Protein AF-A0A2W6BT97-F1 (afdb_monomer_lite)

Radius of gyration: 32.56 Å; chains: 1; bounding box: 98×44×87 Å

Secondary structure (DSSP, 8-state):
--------------------------------PPPS---HHHHHHHHTSPPPP--HHHHHHHHSS--SSPPPS-S-SS---PPTT-EEEEEEEETTTTEEEEEEEEEEEEETTEEEEEETT----HHHHHHHHHHIIIIIHHHHHHHH-PPPSSTTTS--PEEEEE---S-SS--------

Sequence (181 aa):
MARRLAVATVLAVLLIAAPLYALSLKADQPFKRAPRGTSLVALAHRVALPIPARNLYQLADELKLRPPRRISHVVATVSPNYPVGHDDALWVLSEDTNHFFHVHARIVAETPHLYLYAQDGLKVDVAASQRVVNHFEHSIYPTDRSFYGSEWTPGIDGDPHITCLVADLRSSGVGGDYSPE

pLDDT: mean 78.04, std 21.59, range [28.67, 98.5]

Foldseek 3Di:
DDDDDDDDDDDDDDDDDDDDDPPPPVPPPPPPPPPPDCDPVNVVVVVPDPDDPPDVQVVCVVPPPDDPDGDDQAPAAAAPPDDFFDWDWDWAAAPVVRDIDTFIWTFLDDDQAETEIEGPPDDDDSVVSHVVRVCCVPPVVVVCCVVPNDDDPCGHHNGNYDYHYDYDNNYPDDDDDDDDD

Structure (mmCIF, N/CA/C/O backbone):
data_AF-A0A2W6BT97-F1
#
_entry.id   AF-A0A2W6BT97-F1
#
loop_
_atom_site.group_PDB
_atom_site.id
_atom_site.type_symbol
_atom_site.label_atom_id
_atom_site.label_alt_id
_atom_site.label_comp_id
_atom_site.label_asym_id
_atom_site.label_entity_id
_atom_site.label_seq_id
_atom_site.pdbx_PDB_ins_code
_atom_site.Cartn_x
_atom_site.Cartn_y
_atom_site.Cartn_z
_atom_site.occupancy
_atom_site.B_iso_or_equiv
_atom_site.auth_seq_id
_atom_site.auth_comp_id
_atom_site.auth_asym_id
_atom_site.auth_atom_id
_atom_site.pdbx_PDB_model_num
ATOM 1 N N . MET A 1 1 ? 70.735 -27.028 50.569 1.00 34.72 1 MET A N 1
ATOM 2 C CA . MET A 1 1 ? 72.025 -26.307 50.499 1.00 34.72 1 MET A CA 1
ATOM 3 C C . MET A 1 1 ? 72.418 -26.147 49.034 1.00 34.72 1 MET A C 1
ATOM 5 O O . MET A 1 1 ? 72.476 -27.152 48.349 1.00 34.72 1 MET A O 1
ATOM 9 N N . ALA A 1 2 ? 72.569 -24.891 48.585 1.00 37.75 2 ALA A N 1
ATOM 10 C CA . ALA A 1 2 ? 73.524 -24.343 47.599 1.00 37.75 2 ALA A CA 1
ATOM 11 C C . ALA A 1 2 ? 74.256 -25.337 46.651 1.00 37.75 2 ALA A C 1
ATOM 13 O O . ALA A 1 2 ? 74.821 -26.308 47.126 1.00 37.75 2 ALA A O 1
ATOM 14 N N . ARG A 1 3 ? 74.477 -25.101 45.347 1.00 38.69 3 ARG A N 1
ATOM 15 C CA . ARG A 1 3 ? 74.860 -23.860 44.640 1.00 38.69 3 ARG A CA 1
ATOM 16 C C . ARG A 1 3 ? 75.219 -24.219 43.171 1.00 38.69 3 ARG A C 1
ATOM 18 O O . ARG A 1 3 ? 75.647 -25.346 42.956 1.00 38.69 3 ARG A O 1
ATOM 25 N N . ARG A 1 4 ? 75.291 -23.191 42.296 1.00 39.25 4 ARG A N 1
ATOM 26 C CA . ARG A 1 4 ? 76.174 -23.058 41.094 1.00 39.25 4 ARG A CA 1
ATOM 27 C C . ARG A 1 4 ? 75.728 -23.819 39.823 1.00 39.25 4 ARG A C 1
ATOM 29 O O . ARG A 1 4 ? 75.137 -24.872 39.941 1.00 39.25 4 ARG A O 1
ATOM 36 N N . LEU A 1 5 ? 75.965 -23.381 38.582 1.00 38.00 5 LEU A N 1
ATOM 37 C CA . LEU A 1 5 ? 76.806 -22.329 37.984 1.00 38.00 5 LEU A CA 1
ATOM 38 C C . LEU A 1 5 ? 76.281 -22.064 36.550 1.00 38.00 5 LEU A C 1
ATOM 40 O O . LEU A 1 5 ? 75.767 -22.974 35.907 1.00 38.00 5 LEU A O 1
ATOM 44 N N . ALA A 1 6 ? 76.432 -20.835 36.058 1.00 43.94 6 ALA A N 1
ATOM 45 C CA . ALA A 1 6 ? 76.173 -20.452 34.671 1.00 43.94 6 ALA A CA 1
ATOM 46 C C . ALA A 1 6 ? 77.210 -21.053 33.703 1.00 43.94 6 ALA A C 1
ATOM 48 O O . ALA A 1 6 ? 78.384 -21.139 34.057 1.00 43.94 6 ALA A O 1
ATOM 49 N N . VAL A 1 7 ? 76.800 -21.356 32.465 1.00 38.19 7 VAL A N 1
ATOM 50 C CA . VAL A 1 7 ? 77.698 -21.462 31.303 1.00 38.19 7 VAL A CA 1
ATOM 51 C C . VAL A 1 7 ? 77.000 -20.846 30.092 1.00 38.19 7 VAL A C 1
ATOM 53 O O . VAL A 1 7 ? 75.963 -21.324 29.642 1.00 38.19 7 VAL A O 1
ATOM 56 N N . ALA A 1 8 ? 77.588 -19.767 29.585 1.00 37.97 8 ALA A N 1
ATOM 57 C CA . ALA A 1 8 ? 77.379 -19.265 28.238 1.00 37.97 8 ALA A CA 1
ATOM 58 C C . ALA A 1 8 ? 78.486 -19.841 27.346 1.00 37.97 8 ALA A C 1
ATOM 60 O O . ALA A 1 8 ? 79.652 -19.844 27.748 1.00 37.97 8 ALA A O 1
ATOM 61 N N . THR A 1 9 ? 78.161 -20.286 26.133 1.00 37.34 9 THR A N 1
ATOM 62 C CA . THR A 1 9 ? 79.123 -20.304 25.020 1.00 37.34 9 THR A CA 1
ATOM 63 C C . THR A 1 9 ? 78.395 -20.287 23.677 1.00 37.34 9 THR A C 1
ATOM 65 O O . THR A 1 9 ? 77.346 -20.898 23.502 1.00 37.34 9 THR A O 1
ATOM 68 N N . VAL A 1 10 ? 78.966 -19.500 22.771 1.00 33.88 10 VAL A N 1
ATOM 69 C CA . VAL A 1 10 ? 78.498 -19.029 21.463 1.00 33.88 10 VAL A CA 1
ATOM 70 C C . VAL A 1 10 ? 79.263 -19.768 20.358 1.00 33.88 10 VAL A C 1
ATOM 72 O O . VAL A 1 10 ? 80.464 -19.931 20.538 1.00 33.88 10 VAL A O 1
ATOM 75 N N . LEU A 1 11 ? 78.614 -20.125 19.232 1.00 28.67 11 LEU A N 1
ATOM 76 C CA . LEU A 1 11 ? 79.093 -20.048 17.819 1.00 28.67 11 LEU A CA 1
ATOM 77 C C . LEU A 1 11 ? 78.068 -20.786 16.918 1.00 28.67 11 LEU A C 1
ATOM 79 O O . LEU A 1 11 ? 77.840 -21.969 17.124 1.00 28.67 11 LEU A O 1
ATOM 83 N N . ALA A 1 12 ? 77.228 -20.135 16.106 1.00 34.69 12 ALA A N 1
ATOM 84 C CA . ALA A 1 12 ? 77.436 -19.449 14.818 1.00 34.69 12 ALA A CA 1
ATOM 85 C C . ALA A 1 12 ? 77.510 -20.372 13.576 1.00 34.69 12 ALA A C 1
ATOM 87 O O . ALA A 1 12 ? 78.147 -21.418 13.602 1.00 34.69 12 ALA A O 1
ATOM 88 N N . VAL A 1 13 ? 76.939 -19.842 12.478 1.00 31.03 13 VAL A N 1
ATOM 89 C CA . VAL A 1 13 ? 77.035 -20.224 11.049 1.00 31.03 13 VAL A CA 1
ATOM 90 C C . VAL A 1 13 ? 75.867 -21.063 10.490 1.00 31.03 13 VAL A C 1
ATOM 92 O O . VAL A 1 13 ? 75.852 -22.279 10.604 1.00 31.03 13 VAL A O 1
ATOM 95 N N . LEU A 1 14 ? 74.919 -20.421 9.786 1.00 30.20 14 LEU A N 1
ATOM 96 C CA . LEU A 1 14 ? 74.981 -20.289 8.317 1.00 30.20 14 LEU A CA 1
ATOM 97 C C . LEU A 1 14 ? 73.907 -19.316 7.788 1.00 30.20 14 LEU A C 1
ATOM 99 O O . LEU A 1 14 ? 72.708 -19.515 7.966 1.00 30.20 14 LEU A O 1
ATOM 103 N N . LEU A 1 15 ? 74.375 -18.266 7.108 1.00 33.31 15 LEU A N 1
ATOM 104 C CA . LEU A 1 15 ? 73.591 -17.453 6.186 1.00 33.31 15 LEU A CA 1
ATOM 105 C C . LEU A 1 15 ? 73.060 -18.331 5.044 1.00 33.31 15 LEU A C 1
ATOM 107 O O . LEU A 1 15 ? 73.855 -18.909 4.307 1.00 33.31 15 LEU A O 1
ATOM 111 N N . ILE A 1 16 ? 71.752 -18.294 4.797 1.00 42.16 16 ILE A N 1
ATOM 112 C CA . ILE A 1 16 ? 71.233 -18.378 3.430 1.00 42.16 16 ILE A CA 1
ATOM 113 C C . ILE A 1 16 ? 70.456 -17.093 3.181 1.00 42.16 16 ILE A C 1
ATOM 115 O O . ILE A 1 16 ? 69.404 -16.838 3.764 1.00 42.16 16 ILE A O 1
ATOM 119 N N . ALA A 1 17 ? 71.048 -16.259 2.334 1.00 42.59 17 ALA A N 1
ATOM 120 C CA . ALA A 1 17 ? 70.427 -15.091 1.756 1.00 42.59 17 ALA A CA 1
ATOM 121 C C . ALA A 1 17 ? 69.202 -15.514 0.932 1.00 42.59 17 ALA A C 1
ATOM 123 O O . ALA A 1 17 ? 69.336 -16.265 -0.032 1.00 42.59 17 ALA A O 1
ATOM 124 N N . ALA A 1 18 ? 68.029 -14.986 1.268 1.00 42.03 18 ALA A N 1
ATOM 125 C CA . ALA A 1 18 ? 66.948 -14.842 0.304 1.00 42.03 18 ALA A CA 1
ATOM 126 C C . ALA A 1 18 ? 66.927 -13.369 -0.134 1.00 42.03 18 ALA A C 1
ATOM 128 O O . ALA A 1 18 ? 66.586 -12.499 0.674 1.00 42.03 18 ALA A O 1
ATOM 129 N N . PRO A 1 19 ? 67.350 -13.054 -1.370 1.00 42.38 19 PRO A N 1
ATOM 130 C CA . PRO A 1 19 ? 67.229 -11.715 -1.911 1.00 42.38 19 PRO A CA 1
ATOM 131 C C . PRO A 1 19 ? 65.767 -11.449 -2.292 1.00 42.38 19 PRO A C 1
ATOM 133 O O . PRO A 1 19 ? 65.054 -12.351 -2.723 1.00 42.38 19 PRO A O 1
ATOM 136 N N . LEU A 1 20 ? 65.362 -10.185 -2.166 1.00 51.00 20 LEU A N 1
ATOM 137 C CA . LEU A 1 20 ? 64.418 -9.514 -3.063 1.00 51.00 20 LEU A CA 1
ATOM 138 C C . LEU A 1 20 ? 63.228 -10.357 -3.550 1.00 51.00 20 LEU A C 1
ATOM 140 O O . LEU A 1 20 ? 63.188 -10.800 -4.691 1.00 51.00 20 LEU A O 1
ATOM 144 N N . TYR A 1 21 ? 62.172 -10.402 -2.751 1.00 39.41 21 TYR A N 1
ATOM 145 C CA . TYR A 1 21 ? 60.869 -10.086 -3.317 1.00 39.41 21 TYR A CA 1
ATOM 146 C C . TYR A 1 21 ? 60.323 -8.923 -2.514 1.00 39.41 21 TYR A C 1
ATOM 148 O O . TYR A 1 21 ? 59.645 -9.080 -1.502 1.00 39.41 21 TYR A O 1
ATOM 156 N N . ALA A 1 22 ? 60.627 -7.717 -3.002 1.00 43.38 22 ALA A N 1
ATOM 157 C CA . ALA A 1 22 ? 59.621 -6.679 -2.951 1.00 43.38 22 ALA A CA 1
ATOM 158 C C . ALA A 1 22 ? 58.308 -7.367 -3.342 1.00 43.38 22 ALA A C 1
ATOM 160 O O . ALA A 1 22 ? 58.222 -7.937 -4.437 1.00 43.38 22 ALA A O 1
ATOM 161 N N . LEU A 1 23 ? 57.309 -7.368 -2.455 1.00 39.06 23 LEU A N 1
ATOM 162 C CA . LEU A 1 23 ? 55.943 -7.418 -2.937 1.00 39.06 23 LEU A CA 1
ATOM 163 C C . LEU A 1 23 ? 55.855 -6.203 -3.853 1.00 39.06 23 LEU A C 1
ATOM 165 O O . LEU A 1 23 ? 55.634 -5.076 -3.417 1.00 39.06 23 LEU A O 1
ATOM 169 N N . SER A 1 24 ? 56.124 -6.434 -5.136 1.00 43.59 24 SER A N 1
ATOM 170 C CA . SER A 1 24 ? 55.573 -5.633 -6.192 1.00 43.59 24 SER A CA 1
ATOM 171 C C . SER A 1 24 ? 54.080 -5.758 -5.942 1.00 43.59 24 SER A C 1
ATOM 173 O O . SER A 1 24 ? 53.435 -6.717 -6.361 1.00 43.59 24 SER A O 1
ATOM 175 N N . LEU A 1 25 ? 53.548 -4.801 -5.171 1.00 45.69 25 LEU A N 1
ATOM 176 C CA . LEU A 1 25 ? 52.285 -4.177 -5.496 1.00 45.69 25 LEU A CA 1
ATOM 177 C C . LEU A 1 25 ? 52.387 -3.999 -6.996 1.00 45.69 25 LEU A C 1
ATOM 179 O O . LEU A 1 25 ? 53.134 -3.144 -7.480 1.00 45.69 25 LEU A O 1
ATOM 183 N N . LYS A 1 26 ? 51.805 -4.951 -7.722 1.00 42.28 26 LYS A N 1
ATOM 184 C CA . LYS A 1 26 ? 51.700 -4.876 -9.158 1.00 42.28 26 LYS A CA 1
ATOM 185 C C . LYS A 1 26 ? 50.822 -3.659 -9.313 1.00 42.28 26 LYS A C 1
ATOM 187 O O . LYS A 1 26 ? 49.624 -3.741 -9.054 1.00 42.28 26 LYS A O 1
ATOM 192 N N . ALA A 1 27 ? 51.497 -2.527 -9.519 1.00 47.62 27 ALA A N 1
ATOM 193 C CA . ALA A 1 27 ? 50.902 -1.227 -9.691 1.00 47.62 27 ALA A CA 1
ATOM 194 C C . ALA A 1 27 ? 49.693 -1.444 -10.579 1.00 47.62 27 ALA A C 1
ATOM 196 O O . ALA A 1 27 ? 49.820 -2.200 -11.554 1.00 47.62 27 ALA A O 1
ATOM 197 N N . ASP A 1 28 ? 48.563 -0.883 -10.132 1.00 48.72 28 ASP A N 1
ATOM 198 C CA . ASP A 1 28 ? 47.282 -0.834 -10.822 1.00 48.72 28 ASP A CA 1
ATOM 199 C C . ASP A 1 28 ? 47.453 -1.299 -12.253 1.00 48.72 28 ASP A C 1
ATOM 201 O O . ASP A 1 28 ? 48.113 -0.617 -13.042 1.00 48.72 28 ASP A O 1
ATOM 205 N N . GLN A 1 29 ? 46.903 -2.470 -12.597 1.00 43.31 29 GLN A N 1
ATOM 206 C CA . GLN A 1 29 ? 46.615 -2.700 -14.004 1.00 43.31 29 GLN A CA 1
ATOM 207 C C . GLN A 1 29 ? 45.836 -1.454 -14.414 1.00 43.31 29 GLN A C 1
ATOM 209 O O . GLN A 1 29 ? 44.743 -1.266 -13.870 1.00 43.31 29 GLN A O 1
ATOM 214 N N . PRO A 1 30 ? 46.399 -0.551 -15.246 1.00 45.19 30 PRO A N 1
ATOM 215 C CA . PRO A 1 30 ? 45.681 0.653 -15.585 1.00 45.19 30 PRO A CA 1
ATOM 216 C C . PRO A 1 30 ? 44.394 0.126 -16.181 1.00 45.19 30 PRO A C 1
ATOM 218 O O . PRO A 1 30 ? 44.458 -0.692 -17.107 1.00 45.19 30 PRO A O 1
ATOM 221 N N . PHE A 1 31 ? 43.253 0.498 -15.587 1.00 46.12 31 PHE A N 1
ATOM 222 C CA . PHE A 1 31 ? 41.947 0.202 -16.157 1.00 46.12 31 PHE A CA 1
ATOM 223 C C . PHE A 1 31 ? 42.107 0.399 -17.653 1.00 46.12 31 PHE A C 1
ATOM 225 O O . PHE A 1 31 ? 42.520 1.499 -18.037 1.00 46.12 31 PHE A O 1
ATOM 232 N N . LYS A 1 32 ? 41.964 -0.677 -18.450 1.00 47.41 32 LYS A N 1
ATOM 233 C CA . LYS A 1 32 ? 42.319 -0.675 -19.876 1.00 47.41 32 LYS A CA 1
ATOM 234 C C . LYS A 1 32 ? 41.681 0.573 -20.456 1.00 47.41 32 LYS A C 1
ATOM 236 O O . LYS A 1 32 ? 40.458 0.636 -20.574 1.00 47.41 32 LYS A O 1
ATOM 241 N N . ARG A 1 33 ? 42.490 1.612 -20.687 1.00 50.44 33 ARG A N 1
ATOM 242 C CA . ARG A 1 33 ? 41.945 2.926 -21.006 1.00 50.44 33 ARG A CA 1
ATOM 243 C C . ARG A 1 33 ? 41.228 2.710 -22.323 1.00 50.44 33 ARG A C 1
ATOM 245 O O . ARG A 1 33 ? 41.862 2.249 -23.274 1.00 50.44 33 ARG A O 1
ATOM 252 N N . ALA A 1 34 ? 39.916 2.951 -22.340 1.00 54.91 34 ALA A N 1
ATOM 253 C CA . ALA A 1 34 ? 39.142 2.847 -23.565 1.00 54.91 34 ALA A CA 1
ATOM 254 C C . ALA A 1 34 ? 39.907 3.609 -24.659 1.00 54.91 34 ALA A C 1
ATOM 256 O O . ALA A 1 34 ? 40.446 4.685 -24.359 1.00 54.91 34 ALA A O 1
ATOM 257 N N . PRO A 1 35 ? 40.050 3.040 -25.870 1.00 55.22 35 PRO A N 1
ATOM 258 C CA . PRO A 1 35 ? 40.818 3.676 -26.928 1.00 55.22 35 PRO A CA 1
ATOM 259 C C . PRO A 1 35 ? 40.358 5.129 -27.064 1.00 55.22 35 PRO A C 1
ATOM 261 O O . PRO A 1 35 ? 39.169 5.405 -27.223 1.00 55.22 35 PRO A O 1
ATOM 264 N N . ARG A 1 36 ? 41.300 6.070 -26.910 1.00 58.88 36 ARG A N 1
ATOM 265 C CA . ARG A 1 36 ? 41.038 7.497 -27.110 1.00 58.88 36 ARG A CA 1
ATOM 266 C C . ARG A 1 36 ? 40.718 7.687 -28.585 1.00 58.88 36 ARG A C 1
ATOM 268 O O . ARG A 1 36 ? 41.616 7.703 -29.417 1.00 58.88 36 ARG A O 1
ATOM 275 N N . GLY A 1 37 ? 39.425 7.762 -28.867 1.00 58.34 37 GLY A N 1
ATOM 276 C CA . GLY A 1 37 ? 38.882 7.809 -30.214 1.00 58.34 37 GLY A CA 1
ATOM 277 C C . GLY A 1 37 ? 37.676 6.893 -30.327 1.00 58.34 37 GLY A C 1
ATOM 278 O O . GLY A 1 37 ? 37.717 5.897 -31.045 1.00 58.34 37 GLY A O 1
ATOM 279 N N . THR A 1 38 ? 36.584 7.219 -29.634 1.00 59.06 38 THR A N 1
ATOM 280 C CA . THR A 1 38 ? 35.282 6.699 -30.052 1.00 59.06 38 THR A CA 1
ATOM 281 C C . THR A 1 38 ? 35.025 7.303 -31.428 1.00 59.06 38 THR A C 1
ATOM 283 O O . THR A 1 38 ? 34.692 8.480 -31.534 1.00 59.06 38 THR A O 1
ATOM 286 N N . SER A 1 39 ? 35.273 6.535 -32.492 1.00 78.75 39 SER A N 1
ATOM 287 C CA . SER A 1 39 ? 34.862 6.919 -33.844 1.00 78.75 39 SER A CA 1
ATOM 288 C C . SER A 1 39 ? 33.397 7.357 -33.797 1.00 78.75 39 SER A C 1
ATOM 290 O O . SER A 1 39 ? 32.601 6.728 -33.094 1.00 78.75 39 SER A O 1
ATOM 292 N N . LEU A 1 40 ? 33.023 8.402 -34.544 1.00 72.75 40 LEU A N 1
ATOM 293 C CA . LEU A 1 40 ? 31.624 8.835 -34.655 1.00 72.75 40 LEU A CA 1
ATOM 294 C C . LEU A 1 40 ? 30.704 7.653 -35.006 1.00 72.75 40 LEU A C 1
ATOM 296 O O . LEU A 1 40 ? 29.582 7.580 -34.524 1.00 72.75 40 LEU A O 1
ATOM 300 N N . VAL A 1 41 ? 31.224 6.686 -35.767 1.00 76.75 41 VAL A N 1
ATOM 301 C CA . VAL A 1 41 ? 30.547 5.435 -36.129 1.00 76.75 41 VAL A CA 1
ATOM 302 C C . VAL A 1 41 ? 30.322 4.532 -34.912 1.00 76.75 41 VAL A C 1
ATOM 304 O O . VAL A 1 41 ? 29.244 3.970 -34.753 1.00 76.75 41 VAL A O 1
ATOM 307 N N . ALA A 1 42 ? 31.305 4.411 -34.017 1.00 78.62 42 ALA A N 1
ATOM 308 C CA . ALA A 1 42 ? 31.178 3.618 -32.794 1.00 78.62 42 ALA A CA 1
ATOM 309 C C . ALA A 1 42 ? 30.224 4.270 -31.780 1.00 78.62 42 ALA A C 1
ATOM 311 O O . ALA A 1 42 ? 29.510 3.564 -31.068 1.00 78.62 42 ALA A O 1
ATOM 312 N N . LEU A 1 43 ? 30.191 5.606 -31.723 1.00 79.31 43 LEU A N 1
ATOM 313 C CA . LEU A 1 43 ? 29.221 6.337 -30.911 1.00 79.31 43 LEU A CA 1
ATOM 314 C C . LEU A 1 43 ? 27.810 6.198 -31.495 1.00 79.31 43 LEU A C 1
ATOM 316 O O . LEU A 1 43 ? 26.894 5.841 -30.762 1.00 79.31 43 LEU A O 1
ATOM 320 N N . ALA A 1 44 ? 27.655 6.394 -32.807 1.00 81.50 44 ALA A N 1
ATOM 321 C CA . ALA A 1 44 ? 26.384 6.230 -33.506 1.00 81.50 44 ALA A CA 1
ATOM 322 C C . ALA A 1 44 ? 25.818 4.815 -33.328 1.00 81.50 44 ALA A C 1
ATOM 324 O O . ALA A 1 44 ? 24.646 4.663 -33.006 1.00 81.50 44 ALA A O 1
ATOM 325 N N . HIS A 1 45 ? 26.663 3.785 -33.434 1.00 83.50 45 HIS A N 1
ATOM 326 C CA . HIS A 1 45 ? 26.256 2.405 -33.178 1.00 83.50 45 HIS A CA 1
ATOM 327 C C . HIS A 1 45 ? 25.770 2.199 -31.737 1.00 83.50 45 HIS A C 1
ATOM 329 O O . HIS A 1 45 ? 24.775 1.519 -31.529 1.00 83.50 45 HIS A O 1
ATOM 335 N N . ARG A 1 46 ? 26.436 2.786 -30.730 1.00 77.81 46 ARG A N 1
ATOM 336 C CA . ARG A 1 46 ? 26.012 2.669 -29.321 1.00 77.81 46 ARG A CA 1
ATOM 337 C C . ARG A 1 46 ? 24.716 3.417 -29.022 1.00 77.81 46 ARG A C 1
ATOM 339 O O . ARG A 1 46 ? 23.913 2.907 -28.257 1.00 77.81 46 ARG A O 1
ATOM 346 N N . VAL A 1 47 ? 24.521 4.594 -29.615 1.00 84.12 47 VAL A N 1
ATOM 347 C CA . VAL A 1 47 ? 23.279 5.376 -29.478 1.00 84.12 47 VAL A CA 1
ATOM 348 C C . VAL A 1 47 ? 22.108 4.685 -30.186 1.00 84.12 47 VAL A C 1
ATOM 350 O O . VAL A 1 47 ? 20.971 4.829 -29.758 1.00 84.12 47 VAL A O 1
ATOM 353 N N . ALA A 1 48 ? 22.382 3.908 -31.236 1.00 86.50 48 ALA A N 1
ATOM 354 C CA . ALA A 1 48 ? 21.378 3.117 -31.942 1.00 86.50 48 ALA A CA 1
ATOM 355 C C . ALA A 1 48 ? 20.993 1.810 -31.226 1.00 86.50 48 ALA A C 1
ATOM 357 O O . ALA A 1 48 ? 20.037 1.156 -31.643 1.00 86.50 48 ALA A O 1
ATOM 358 N N . LEU A 1 49 ? 21.720 1.400 -30.177 1.00 84.94 49 LEU A N 1
ATOM 359 C CA . LEU A 1 49 ? 21.313 0.246 -29.382 1.00 84.94 49 LEU A CA 1
ATOM 360 C C . LEU A 1 49 ? 20.059 0.599 -28.573 1.00 84.94 49 LEU A C 1
ATOM 362 O O . LEU A 1 49 ? 19.975 1.707 -28.037 1.00 84.94 49 LEU A O 1
ATOM 366 N N . PRO A 1 50 ? 19.101 -0.334 -28.434 1.00 84.31 50 PRO A N 1
ATOM 367 C CA . PRO A 1 50 ? 18.003 -0.146 -27.501 1.00 84.31 50 PRO A CA 1
ATOM 368 C C . PRO A 1 50 ? 18.573 0.093 -26.102 1.00 84.31 50 PRO A C 1
ATOM 370 O O . PRO A 1 50 ? 19.489 -0.612 -25.668 1.00 84.31 50 PRO A O 1
ATOM 373 N N . ILE A 1 51 ? 18.039 1.100 -25.409 1.00 79.81 51 ILE A N 1
ATOM 374 C CA . ILE A 1 51 ? 18.395 1.356 -24.015 1.00 79.81 51 ILE A CA 1
ATOM 375 C C . ILE A 1 51 ? 17.966 0.109 -23.231 1.00 79.81 51 ILE A C 1
ATOM 377 O O . ILE A 1 51 ? 16.777 -0.224 -23.253 1.00 79.81 51 ILE A O 1
ATOM 381 N N . PRO A 1 52 ? 18.900 -0.620 -22.595 1.00 76.06 52 PRO A N 1
ATOM 382 C CA . PRO A 1 52 ? 18.531 -1.788 -21.817 1.00 76.06 52 PRO A CA 1
ATOM 383 C C . PRO A 1 52 ? 17.607 -1.351 -20.682 1.00 76.06 52 PRO A C 1
ATOM 385 O O . PRO A 1 52 ? 17.814 -0.295 -20.079 1.00 76.06 52 PRO A O 1
ATOM 388 N N . ALA A 1 53 ? 16.596 -2.169 -20.392 1.00 77.19 53 ALA A N 1
ATOM 389 C CA . ALA A 1 53 ? 15.757 -1.950 -19.224 1.00 77.19 53 ALA A CA 1
ATOM 390 C C . ALA A 1 53 ? 16.642 -1.874 -17.973 1.00 77.19 53 ALA A C 1
ATOM 392 O O . ALA A 1 53 ? 17.621 -2.620 -17.844 1.00 77.19 53 ALA A O 1
ATOM 393 N N . ARG A 1 54 ? 16.304 -0.967 -17.055 1.00 78.81 54 ARG A N 1
ATOM 394 C CA . ARG A 1 54 ? 16.955 -0.910 -15.750 1.00 78.81 54 ARG A CA 1
ATOM 395 C C . ARG A 1 54 ? 16.549 -2.176 -14.998 1.00 78.81 54 ARG A C 1
ATOM 397 O O . ARG A 1 54 ? 15.423 -2.303 -14.554 1.00 78.81 54 ARG A O 1
ATOM 404 N N . ASN A 1 55 ? 17.439 -3.165 -14.989 1.00 81.62 55 ASN A N 1
ATOM 405 C CA . ASN A 1 55 ? 17.247 -4.422 -14.278 1.00 81.62 55 ASN A CA 1
ATOM 406 C C . ASN A 1 55 ? 18.281 -4.482 -13.157 1.00 81.62 55 ASN A C 1
ATOM 408 O O . ASN A 1 55 ? 19.401 -4.967 -13.347 1.00 81.62 55 ASN A O 1
ATOM 412 N N . LEU A 1 56 ? 17.923 -3.934 -11.993 1.00 82.00 56 LEU A N 1
ATOM 413 C CA . LEU A 1 56 ? 18.830 -3.900 -10.848 1.00 82.00 56 LEU A CA 1
ATOM 414 C C . LEU A 1 56 ? 19.218 -5.289 -10.343 1.00 82.00 56 LEU A C 1
ATOM 416 O O . LEU A 1 56 ? 20.327 -5.445 -9.838 1.00 82.00 56 LEU A O 1
ATOM 420 N N . TYR A 1 57 ? 18.363 -6.298 -10.505 1.00 80.06 57 TYR A N 1
ATOM 421 C CA . TYR A 1 57 ? 18.708 -7.664 -10.124 1.00 80.06 57 TYR A CA 1
ATOM 422 C C . TYR A 1 57 ? 19.818 -8.233 -11.002 1.00 80.06 57 TYR A C 1
ATOM 424 O O . TYR A 1 57 ? 20.800 -8.756 -10.481 1.00 80.06 57 TYR A O 1
ATOM 432 N N . GLN A 1 58 ? 19.709 -8.064 -12.324 1.00 81.56 58 GLN A N 1
ATOM 433 C CA . GLN A 1 58 ? 20.768 -8.436 -13.258 1.00 81.56 58 GLN A CA 1
ATOM 434 C C . GLN A 1 58 ? 22.057 -7.672 -12.943 1.00 81.56 58 GLN A C 1
ATOM 436 O O . GLN A 1 58 ? 23.122 -8.278 -12.861 1.00 81.56 58 GLN A O 1
ATOM 441 N N . LEU A 1 59 ? 21.966 -6.358 -12.716 1.00 84.12 59 LEU A N 1
ATOM 442 C CA . LEU A 1 59 ? 23.129 -5.544 -12.367 1.00 84.12 59 LEU A CA 1
ATOM 443 C C . LEU A 1 59 ? 23.777 -6.015 -11.057 1.00 84.12 59 LEU A C 1
ATOM 445 O O . LEU A 1 59 ? 25.000 -6.088 -10.967 1.00 84.12 59 LEU A O 1
ATOM 449 N N . ALA A 1 60 ? 22.977 -6.350 -10.045 1.00 84.12 60 ALA A N 1
ATOM 450 C CA . ALA A 1 60 ? 23.465 -6.867 -8.774 1.00 84.12 60 ALA A CA 1
ATOM 451 C C . ALA A 1 60 ? 24.108 -8.253 -8.930 1.00 84.12 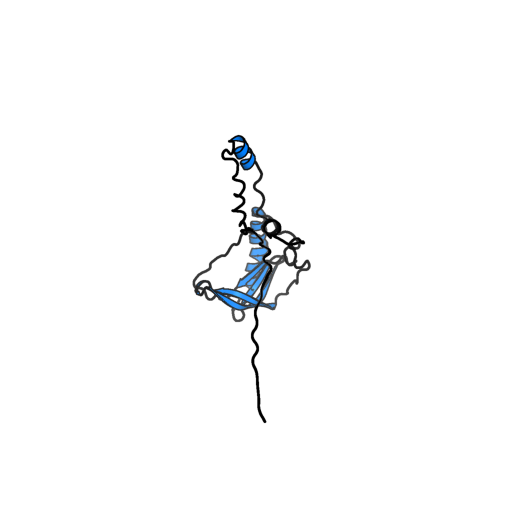60 ALA A C 1
ATOM 453 O O . ALA A 1 60 ? 25.155 -8.499 -8.330 1.00 84.12 60 ALA A O 1
ATOM 454 N N . ASP A 1 61 ? 23.523 -9.139 -9.738 1.00 82.25 61 ASP A N 1
ATOM 455 C CA . ASP A 1 61 ? 24.092 -10.449 -10.067 1.00 82.25 61 ASP A CA 1
ATOM 456 C C . ASP A 1 61 ? 25.438 -10.308 -10.800 1.00 82.25 61 ASP A C 1
ATOM 458 O O . ASP A 1 61 ? 26.391 -11.013 -10.471 1.00 82.25 61 ASP A O 1
ATOM 462 N N . GLU A 1 62 ? 25.546 -9.371 -11.748 1.00 81.88 62 GLU A N 1
ATOM 463 C CA . GLU A 1 62 ? 26.767 -9.109 -12.522 1.00 81.88 62 GLU A CA 1
ATOM 464 C C . GLU A 1 62 ? 27.864 -8.409 -11.702 1.00 81.88 62 GLU A C 1
ATOM 466 O O . GLU A 1 62 ? 29.050 -8.703 -11.869 1.00 81.88 62 GLU A O 1
ATOM 471 N N . LEU A 1 63 ? 27.492 -7.477 -10.816 1.00 84.44 63 LEU A N 1
ATOM 472 C CA . LEU A 1 63 ? 28.440 -6.669 -10.044 1.00 84.44 63 LEU A CA 1
ATOM 473 C C . LEU A 1 63 ? 28.940 -7.378 -8.782 1.00 84.44 63 LEU A C 1
ATOM 475 O O . LEU A 1 63 ? 30.027 -7.063 -8.286 1.00 84.44 63 LEU A O 1
ATOM 479 N N . LYS A 1 64 ? 28.179 -8.333 -8.232 1.00 78.50 64 LYS A N 1
ATOM 480 C CA . LYS A 1 64 ? 28.635 -9.111 -7.077 1.00 78.50 64 LYS A CA 1
ATOM 481 C C . LYS A 1 64 ? 29.874 -9.910 -7.483 1.00 78.50 64 LYS A C 1
ATOM 483 O O . LYS A 1 64 ? 29.795 -10.937 -8.143 1.00 78.50 64 LYS A O 1
ATOM 488 N N . LEU A 1 65 ? 31.035 -9.454 -7.007 1.00 61.16 65 LEU A N 1
ATOM 489 C CA . LEU A 1 65 ? 32.361 -9.992 -7.338 1.00 61.16 65 LEU A CA 1
ATOM 490 C C . LEU A 1 65 ? 32.527 -11.498 -7.045 1.00 61.16 65 LEU A C 1
ATOM 492 O O . LEU A 1 65 ? 33.506 -12.073 -7.520 1.00 61.16 65 LEU A O 1
ATOM 496 N N . ARG A 1 66 ? 31.597 -12.124 -6.291 1.00 68.81 66 ARG A N 1
ATOM 497 C CA . ARG A 1 66 ? 31.331 -13.579 -6.187 1.00 68.81 66 ARG A CA 1
ATOM 498 C C . ARG A 1 66 ? 29.889 -13.837 -5.692 1.00 68.81 66 ARG A C 1
ATOM 500 O O . ARG A 1 66 ? 29.606 -13.512 -4.538 1.00 68.81 66 ARG A O 1
ATOM 507 N N . PRO A 1 67 ? 29.005 -14.479 -6.479 1.00 59.12 67 PRO A N 1
ATOM 508 C CA . PRO A 1 67 ? 28.260 -15.625 -5.938 1.00 59.12 67 PRO A CA 1
ATOM 509 C C . PRO A 1 67 ? 27.938 -16.718 -6.990 1.00 59.12 67 PRO A C 1
ATOM 511 O O . PRO A 1 67 ? 27.814 -16.437 -8.177 1.00 59.12 67 PRO A O 1
ATOM 514 N N . PRO A 1 68 ? 27.751 -17.985 -6.578 1.00 70.19 68 PRO A N 1
ATOM 515 C CA . PRO A 1 68 ? 27.444 -19.095 -7.489 1.00 70.19 68 PRO A CA 1
ATOM 516 C C . PRO A 1 68 ? 25.955 -19.214 -7.879 1.00 70.19 68 PRO A C 1
ATOM 518 O O . PRO A 1 68 ? 25.584 -20.187 -8.534 1.00 70.19 68 PRO A O 1
ATOM 521 N N . ARG A 1 69 ? 25.073 -18.302 -7.438 1.00 67.31 69 ARG A N 1
ATOM 522 C CA . ARG A 1 69 ? 23.611 -18.398 -7.623 1.00 67.31 69 ARG A CA 1
ATOM 523 C C . ARG A 1 69 ? 22.991 -17.025 -7.872 1.00 67.31 69 ARG A C 1
ATOM 525 O O . ARG A 1 69 ? 23.363 -16.074 -7.190 1.00 67.31 69 ARG A O 1
ATOM 532 N N . ARG A 1 70 ? 22.036 -16.971 -8.808 1.00 75.44 70 ARG A N 1
ATOM 533 C CA . ARG A 1 70 ? 21.219 -15.780 -9.085 1.00 75.44 70 ARG A CA 1
ATOM 534 C C . ARG A 1 70 ? 20.352 -15.414 -7.887 1.00 75.44 70 ARG A C 1
ATOM 536 O O . ARG A 1 70 ? 19.896 -16.308 -7.167 1.00 75.44 70 ARG A O 1
ATOM 543 N N . ILE A 1 71 ? 20.113 -14.121 -7.696 1.00 77.44 71 ILE A N 1
ATOM 544 C CA . ILE A 1 71 ? 19.131 -13.628 -6.727 1.00 77.44 71 ILE A CA 1
ATOM 545 C C . ILE A 1 71 ? 17.734 -14.079 -7.186 1.00 77.44 71 ILE A C 1
ATOM 547 O O . ILE A 1 71 ? 17.375 -13.920 -8.351 1.00 77.44 71 ILE A O 1
ATOM 551 N N . SER A 1 72 ? 16.951 -14.688 -6.289 1.00 82.56 72 SER A N 1
ATOM 552 C CA . SER A 1 72 ? 15.548 -14.991 -6.596 1.00 82.56 72 SER A CA 1
ATOM 553 C C . SER A 1 72 ? 14.750 -13.694 -6.604 1.00 82.56 72 SER A C 1
ATOM 555 O O . SER A 1 72 ? 14.847 -12.920 -5.656 1.00 82.56 72 SER A O 1
ATOM 557 N N . HIS A 1 73 ? 13.951 -13.479 -7.647 1.00 82.25 73 HIS A N 1
ATOM 558 C CA . HIS A 1 73 ? 13.029 -12.338 -7.725 1.00 82.25 73 HIS A CA 1
ATOM 559 C C . HIS A 1 73 ? 11.669 -12.646 -7.080 1.00 82.25 73 HIS A C 1
ATOM 561 O O . HIS A 1 73 ? 10.850 -11.752 -6.930 1.00 82.25 73 HIS A O 1
ATOM 567 N N . VAL A 1 74 ? 11.439 -13.911 -6.707 1.00 88.12 74 VAL A N 1
ATOM 568 C CA . VAL A 1 74 ? 10.222 -14.411 -6.057 1.00 88.12 74 VAL A CA 1
ATOM 569 C C . VAL A 1 74 ? 10.595 -14.948 -4.677 1.00 88.12 74 VAL A C 1
ATOM 571 O O . VAL A 1 74 ? 11.489 -15.793 -4.551 1.00 88.12 74 VAL A O 1
ATOM 574 N N . VAL A 1 75 ? 9.904 -14.469 -3.654 1.00 88.06 75 VAL A N 1
ATOM 575 C CA . VAL A 1 75 ? 9.971 -14.906 -2.256 1.00 88.06 75 VAL A CA 1
ATOM 576 C C . VAL A 1 75 ? 8.823 -15.867 -1.947 1.00 88.06 75 VAL A C 1
ATOM 578 O O . VAL A 1 75 ? 9.047 -16.896 -1.310 1.00 88.06 75 VAL A O 1
ATOM 581 N N . ALA A 1 76 ? 7.621 -15.579 -2.446 1.00 89.00 76 ALA A N 1
ATOM 582 C CA . ALA A 1 76 ? 6.448 -16.436 -2.310 1.00 89.00 76 ALA A CA 1
ATOM 583 C C . ALA A 1 76 ? 5.617 -16.439 -3.602 1.00 89.00 76 ALA A C 1
ATOM 585 O O . ALA A 1 76 ? 5.729 -15.555 -4.442 1.00 89.00 76 ALA A O 1
ATOM 586 N N . THR A 1 77 ? 4.837 -17.503 -3.799 1.00 89.38 77 THR A N 1
ATOM 587 C CA . THR A 1 77 ? 4.029 -17.720 -5.020 1.00 89.38 77 THR A CA 1
ATOM 588 C C . THR A 1 77 ? 2.534 -17.802 -4.732 1.00 89.38 77 THR A C 1
ATOM 590 O O . THR A 1 77 ? 1.742 -18.004 -5.648 1.00 89.38 77 THR A O 1
ATOM 593 N N . VAL A 1 78 ? 2.154 -17.681 -3.461 1.00 89.75 78 VAL A N 1
ATOM 594 C CA . VAL A 1 78 ? 0.784 -17.830 -2.981 1.00 89.75 78 VAL A CA 1
ATOM 595 C C . VAL A 1 78 ? 0.469 -16.594 -2.158 1.00 89.75 78 VAL A C 1
ATOM 597 O O . VAL A 1 78 ? 1.133 -16.367 -1.147 1.00 89.75 78 VAL A O 1
ATOM 600 N N . SER A 1 79 ? -0.531 -15.828 -2.599 1.00 89.56 79 SER A N 1
ATOM 601 C CA . SER A 1 79 ? -1.027 -14.677 -1.846 1.00 89.56 79 SER A CA 1
ATOM 602 C C . SER A 1 79 ? -1.503 -15.134 -0.461 1.00 89.56 79 SER A C 1
ATOM 604 O O . SER A 1 79 ? -2.220 -16.139 -0.365 1.00 89.56 79 SER A O 1
ATOM 606 N N . PRO A 1 80 ? -1.143 -14.409 0.609 1.00 88.81 80 PRO A N 1
ATOM 607 C CA . PRO A 1 80 ? -1.713 -14.637 1.929 1.00 88.81 80 PRO A CA 1
ATOM 608 C C . PRO A 1 80 ? -3.218 -14.321 1.983 1.00 88.81 80 PRO A C 1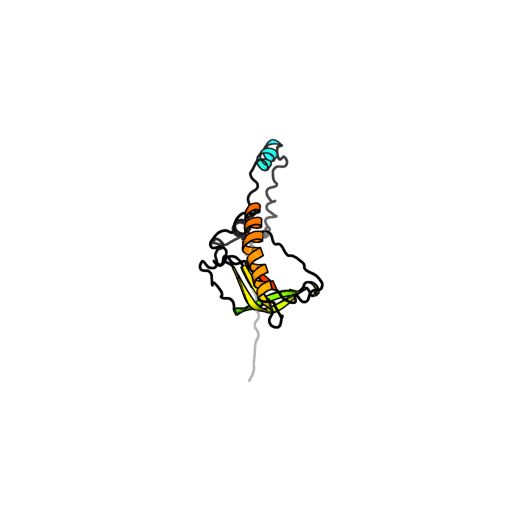
ATOM 610 O O . PRO A 1 80 ? -3.905 -14.888 2.832 1.00 88.81 80 PRO A O 1
ATOM 613 N N . ASN A 1 81 ? -3.728 -13.480 1.070 1.00 91.12 81 ASN A N 1
ATOM 614 C CA . ASN A 1 81 ? -5.137 -13.097 0.935 1.00 91.12 81 ASN A CA 1
ATOM 615 C C . ASN A 1 81 ? -5.775 -12.717 2.286 1.00 91.12 81 ASN A C 1
ATOM 617 O O . ASN A 1 81 ? -6.707 -13.377 2.767 1.00 91.12 81 ASN A O 1
ATOM 621 N N . TYR A 1 82 ? -5.210 -11.689 2.923 1.00 95.62 82 TYR A N 1
ATOM 622 C CA . TYR A 1 82 ? -5.622 -11.223 4.242 1.00 95.62 82 TYR A CA 1
ATOM 623 C C . TYR A 1 82 ? -7.057 -10.689 4.207 1.00 95.62 82 TYR A C 1
ATOM 625 O O . TYR A 1 82 ? -7.368 -9.886 3.337 1.00 95.62 82 TYR A O 1
ATOM 633 N N . PRO A 1 83 ? -7.935 -11.090 5.142 1.00 96.25 83 PRO A N 1
ATOM 634 C CA . PRO A 1 83 ? -9.307 -10.601 5.162 1.00 96.25 83 PRO A CA 1
ATOM 635 C C . PRO A 1 83 ? -9.410 -9.200 5.776 1.00 96.25 83 PRO A C 1
ATOM 637 O O . PRO A 1 83 ? -8.648 -8.843 6.680 1.00 96.25 83 PRO A O 1
ATOM 640 N N . VAL A 1 84 ? -10.461 -8.458 5.413 1.00 96.69 84 VAL A N 1
ATOM 641 C CA . VAL A 1 84 ? -10.921 -7.295 6.194 1.00 96.69 84 VAL A CA 1
ATOM 642 C C . VAL A 1 84 ? -11.008 -7.654 7.680 1.00 96.69 84 VAL A C 1
ATOM 644 O O . VAL A 1 84 ? -11.641 -8.635 8.076 1.00 96.69 84 VAL A O 1
ATOM 647 N N . GLY A 1 85 ? -10.380 -6.831 8.513 1.00 96.56 85 GLY A N 1
ATOM 648 C CA . GLY A 1 85 ? -10.223 -7.082 9.938 1.00 96.56 85 GLY A CA 1
ATOM 649 C C . GLY A 1 85 ? -8.857 -7.646 10.339 1.00 96.56 85 GLY A C 1
ATOM 650 O O . GLY A 1 85 ? -8.603 -7.743 11.534 1.00 96.56 85 GLY A O 1
ATOM 651 N N . HIS A 1 86 ? -7.986 -8.001 9.392 1.00 97.56 86 HIS A N 1
ATOM 652 C CA . HIS A 1 86 ? -6.616 -8.421 9.685 1.00 97.56 86 HIS A CA 1
ATOM 653 C C . HIS A 1 86 ? -5.789 -7.264 10.257 1.00 97.56 86 HIS A C 1
ATOM 655 O O . HIS A 1 86 ? -5.812 -6.168 9.695 1.00 97.56 86 HIS A O 1
ATOM 661 N N . ASP A 1 87 ? -5.086 -7.512 11.363 1.00 96.62 87 ASP A N 1
ATOM 662 C CA . ASP A 1 87 ? -4.253 -6.537 12.071 1.00 96.62 87 ASP A CA 1
ATOM 663 C C . ASP A 1 87 ? -2.763 -6.798 11.806 1.00 96.62 87 ASP A C 1
ATOM 665 O O . ASP A 1 87 ? -2.292 -7.922 11.982 1.00 96.62 87 ASP A O 1
ATOM 669 N N . ASP A 1 88 ? -2.017 -5.737 11.497 1.00 97.06 88 ASP A N 1
ATOM 670 C CA . ASP A 1 88 ? -0.568 -5.760 11.293 1.00 97.06 88 ASP A CA 1
ATOM 671 C C . ASP A 1 88 ? 0.143 -4.632 12.048 1.00 97.06 88 ASP A C 1
ATOM 673 O O . ASP A 1 88 ? -0.434 -3.594 12.388 1.00 97.06 88 ASP A O 1
ATOM 677 N N . ALA A 1 89 ? 1.443 -4.827 12.283 1.00 96.88 89 ALA A N 1
ATOM 678 C CA . ALA A 1 89 ? 2.354 -3.781 12.732 1.00 96.88 89 ALA A CA 1
ATOM 679 C C . ALA A 1 89 ? 3.240 -3.337 11.560 1.00 96.88 89 ALA A C 1
ATOM 681 O O . ALA A 1 89 ? 4.124 -4.072 11.123 1.00 96.88 89 ALA A O 1
ATOM 682 N N . LEU A 1 90 ? 3.015 -2.120 11.069 1.00 95.31 90 LEU A N 1
ATOM 683 C CA . LEU A 1 90 ? 3.714 -1.552 9.919 1.00 95.31 90 LEU A CA 1
ATOM 684 C C . LEU A 1 90 ? 4.800 -0.579 10.379 1.00 95.31 90 LEU A C 1
ATOM 686 O O . LEU A 1 90 ? 4.577 0.231 11.280 1.00 95.31 90 LEU A O 1
ATOM 690 N N . TRP A 1 91 ? 5.972 -0.635 9.748 1.00 94.56 91 TRP A N 1
ATOM 691 C CA . TRP A 1 91 ? 7.022 0.364 9.942 1.00 94.56 91 TRP A CA 1
ATOM 692 C C . TRP A 1 91 ? 6.741 1.600 9.091 1.00 94.56 91 TRP A C 1
ATOM 694 O O . TRP A 1 91 ? 6.588 1.502 7.877 1.00 94.56 91 TRP A O 1
ATOM 704 N N . VAL A 1 92 ? 6.727 2.767 9.727 1.00 92.19 92 VAL A N 1
ATOM 705 C CA . VAL A 1 92 ? 6.514 4.068 9.089 1.00 92.19 92 VAL A CA 1
ATOM 706 C C . VAL A 1 92 ? 7.694 4.974 9.415 1.00 92.19 92 VAL A C 1
ATOM 708 O O . VAL A 1 92 ? 8.169 5.001 10.552 1.00 92.19 92 VAL A O 1
ATOM 711 N N . LEU A 1 93 ? 8.178 5.713 8.420 1.00 90.69 93 LEU A N 1
ATOM 712 C CA . LEU A 1 93 ? 9.198 6.742 8.596 1.00 90.69 93 LEU A CA 1
ATOM 713 C C . LEU A 1 93 ? 8.524 8.083 8.911 1.00 90.69 93 LEU A C 1
ATOM 715 O O . LEU A 1 93 ? 7.722 8.567 8.120 1.00 90.69 93 LEU A O 1
ATOM 719 N N . SER A 1 94 ? 8.875 8.702 10.040 1.00 90.56 94 SER A N 1
ATOM 720 C CA . SER A 1 94 ? 8.599 10.126 10.268 1.00 90.56 94 SER A CA 1
ATOM 721 C C . SER A 1 94 ? 9.704 10.933 9.596 1.00 90.56 94 SER A C 1
ATOM 723 O O . SER A 1 94 ? 10.859 10.847 10.014 1.00 90.56 94 SER A O 1
ATOM 725 N N . GLU A 1 95 ? 9.373 11.720 8.574 1.00 88.50 95 GLU A N 1
ATOM 726 C CA . GLU A 1 95 ? 10.366 12.529 7.853 1.00 88.50 95 GLU A CA 1
ATOM 727 C C . GLU A 1 95 ? 10.922 13.668 8.707 1.00 88.50 95 GLU A C 1
ATOM 729 O O . GLU A 1 95 ? 12.123 13.928 8.684 1.00 88.50 95 GLU A O 1
ATOM 734 N N . ASP A 1 96 ? 10.075 14.287 9.532 1.00 89.19 96 ASP A N 1
ATOM 735 C CA . ASP A 1 96 ? 10.462 15.380 10.431 1.00 89.19 96 ASP A CA 1
ATOM 736 C C . ASP A 1 96 ? 11.588 14.967 11.382 1.00 89.19 96 ASP A C 1
ATOM 738 O O . ASP A 1 96 ? 12.465 15.765 11.716 1.00 89.19 96 ASP A O 1
ATOM 742 N N . THR A 1 97 ? 11.546 13.716 11.843 1.00 90.81 97 THR A N 1
ATOM 743 C CA . THR A 1 97 ? 12.511 13.180 12.808 1.00 90.81 97 THR A CA 1
ATOM 744 C C . THR A 1 97 ? 13.525 12.232 12.174 1.00 90.81 97 THR A C 1
ATOM 746 O O . THR A 1 97 ? 14.509 11.883 12.822 1.00 90.81 97 THR A O 1
ATOM 749 N N . ASN A 1 98 ? 13.312 11.825 10.920 1.00 90.06 98 ASN A N 1
ATOM 750 C CA . ASN A 1 98 ? 14.043 10.764 10.230 1.00 90.06 98 ASN A CA 1
ATOM 751 C C . ASN A 1 98 ? 14.151 9.467 11.062 1.00 90.06 98 ASN A C 1
ATOM 753 O O . ASN A 1 98 ? 15.192 8.804 11.100 1.00 90.06 98 ASN A O 1
ATOM 757 N N . HIS A 1 99 ? 13.074 9.125 11.773 1.00 92.00 99 HIS A N 1
ATOM 758 C CA . HIS A 1 99 ? 12.999 7.941 12.622 1.00 92.00 99 HIS A CA 1
ATOM 759 C C . HIS A 1 99 ? 11.842 7.036 12.217 1.00 92.00 99 HIS A C 1
ATOM 761 O O . HIS A 1 99 ? 10.714 7.480 11.996 1.00 92.00 99 HIS A O 1
ATOM 767 N N . PHE A 1 100 ? 12.133 5.737 12.183 1.00 93.19 100 PHE A N 1
ATOM 768 C CA . PHE A 1 100 ? 11.126 4.706 11.995 1.00 93.19 100 PHE A CA 1
ATOM 769 C C . PHE A 1 100 ? 10.373 4.436 13.297 1.00 93.19 100 PHE A C 1
ATOM 771 O O . PHE A 1 100 ? 10.971 4.324 14.370 1.00 93.19 100 PHE A O 1
ATOM 778 N N . PHE A 1 101 ? 9.061 4.280 13.191 1.00 93.81 101 PHE A N 1
ATOM 779 C CA . PHE A 1 101 ? 8.189 3.857 14.279 1.00 93.81 101 PHE A CA 1
ATOM 780 C C . PHE A 1 101 ? 7.159 2.851 13.767 1.00 93.81 101 PHE A C 1
ATOM 782 O O . PHE A 1 101 ? 6.922 2.747 12.566 1.00 93.81 101 PHE A O 1
ATOM 789 N N . HIS A 1 102 ? 6.562 2.092 14.683 1.00 95.56 102 HIS A N 1
ATOM 790 C CA . HIS A 1 102 ? 5.494 1.166 14.329 1.00 95.56 102 HIS A CA 1
ATOM 791 C C . HIS A 1 102 ? 4.127 1.829 14.422 1.00 95.56 102 HIS A C 1
ATOM 793 O O . HIS A 1 102 ? 3.846 2.577 15.364 1.00 95.56 102 HIS A O 1
ATOM 799 N N . VAL A 1 103 ? 3.266 1.453 13.489 1.00 96.12 103 VAL A N 1
ATOM 800 C CA . VAL A 1 103 ? 1.833 1.713 13.505 1.00 96.12 103 VAL A CA 1
ATOM 801 C C . VAL A 1 103 ? 1.116 0.370 13.537 1.00 96.12 103 VAL A C 1
ATOM 803 O O . VAL A 1 103 ? 1.339 -0.468 12.669 1.00 96.12 103 VAL A O 1
ATOM 806 N N . HIS A 1 104 ? 0.257 0.172 14.535 1.00 97.88 104 HIS A N 1
ATOM 807 C CA . HIS A 1 104 ? -0.716 -0.918 14.515 1.00 97.88 104 HIS A CA 1
ATOM 808 C C . HIS A 1 104 ? -1.910 -0.478 13.676 1.00 97.88 104 HIS A C 1
ATOM 810 O O . HIS A 1 104 ? -2.467 0.600 13.913 1.00 97.88 104 HIS A O 1
ATOM 816 N N . ALA A 1 105 ? -2.249 -1.265 12.665 1.00 97.75 105 ALA A N 1
ATOM 817 C CA . ALA A 1 105 ? -3.297 -0.939 11.717 1.00 97.75 105 ALA A CA 1
ATOM 818 C C . ALA A 1 105 ? -4.050 -2.190 11.285 1.00 97.75 105 ALA A C 1
ATOM 820 O O . ALA A 1 105 ? -3.500 -3.289 11.280 1.00 97.75 105 ALA A O 1
ATOM 821 N N . ARG A 1 106 ? -5.293 -1.987 10.853 1.00 97.50 106 ARG A N 1
ATOM 822 C CA . ARG A 1 106 ? -6.177 -3.055 10.398 1.00 97.50 106 ARG A CA 1
ATOM 823 C C . ARG A 1 106 ? -6.682 -2.809 8.995 1.00 97.50 106 ARG A C 1
ATOM 825 O O . ARG A 1 106 ? -7.005 -1.667 8.668 1.00 97.50 106 ARG A O 1
ATOM 832 N N . ILE A 1 107 ? -6.854 -3.867 8.210 1.00 97.69 107 ILE A N 1
ATOM 833 C CA . ILE A 1 107 ? -7.575 -3.794 6.936 1.00 97.69 107 ILE A CA 1
ATOM 834 C C . ILE A 1 107 ? -9.033 -3.411 7.213 1.00 97.69 107 ILE A C 1
ATOM 836 O O . ILE A 1 107 ? -9.759 -4.138 7.893 1.00 97.69 107 ILE A O 1
ATOM 840 N N . VAL A 1 108 ? -9.473 -2.271 6.681 1.00 97.38 108 VAL A N 1
ATOM 841 C CA . VAL A 1 108 ? -10.852 -1.768 6.822 1.00 97.38 108 VAL A CA 1
ATOM 842 C C . VAL A 1 108 ? -11.682 -1.922 5.552 1.00 97.38 108 VAL A C 1
ATOM 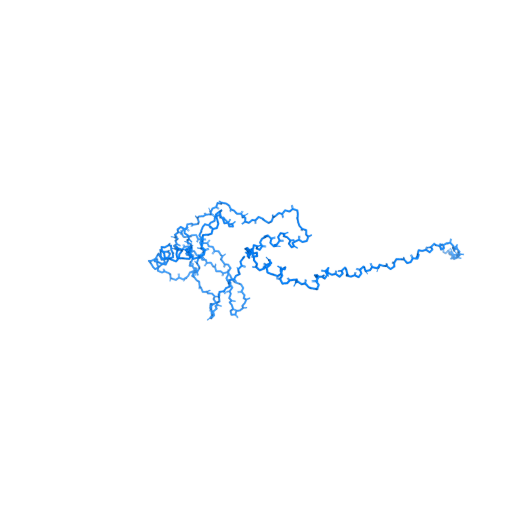844 O O . VAL A 1 108 ? -12.908 -1.878 5.624 1.00 97.38 108 VAL A O 1
ATOM 847 N N . ALA A 1 109 ? -11.032 -2.095 4.403 1.00 97.75 109 ALA A N 1
ATOM 848 C CA . ALA A 1 109 ? -11.662 -2.413 3.129 1.00 97.75 109 ALA A CA 1
ATOM 849 C C . ALA A 1 109 ? -10.630 -3.043 2.183 1.00 97.75 109 ALA A C 1
ATOM 851 O O . ALA A 1 109 ? -9.438 -2.745 2.283 1.00 97.75 109 ALA A O 1
ATOM 852 N N . GLU A 1 110 ? -11.099 -3.868 1.251 1.00 97.56 110 GLU A N 1
ATOM 853 C CA . GLU A 1 110 ? -10.267 -4.510 0.231 1.00 97.56 110 GLU A CA 1
ATOM 854 C C . GLU A 1 110 ? -10.980 -4.546 -1.130 1.00 97.56 110 GLU A C 1
ATOM 856 O O . GLU A 1 110 ? -12.214 -4.528 -1.208 1.00 97.56 110 GLU A O 1
ATOM 861 N N . THR A 1 111 ? -10.190 -4.597 -2.198 1.00 97.88 111 THR A N 1
ATOM 862 C CA . THR A 1 111 ? -10.589 -4.958 -3.570 1.00 97.88 111 THR A CA 1
ATOM 863 C C . THR A 1 111 ? -9.516 -5.881 -4.154 1.00 97.88 111 THR A C 1
ATOM 865 O O . THR A 1 111 ? -8.466 -6.006 -3.532 1.00 97.88 111 THR A O 1
ATOM 868 N N . PRO A 1 112 ? -9.709 -6.500 -5.337 1.00 96.31 112 PRO A N 1
ATOM 869 C CA . PRO A 1 112 ? -8.727 -7.429 -5.907 1.00 96.31 112 PRO A CA 1
ATOM 870 C C . PRO A 1 112 ? -7.270 -6.939 -5.981 1.00 96.31 112 PRO A C 1
ATOM 872 O O . PRO A 1 112 ? -6.371 -7.775 -6.025 1.00 96.31 112 PRO A O 1
ATOM 875 N N . HIS A 1 113 ? -7.029 -5.621 -6.017 1.00 96.25 113 HIS A N 1
ATOM 876 C CA . HIS A 1 113 ? -5.682 -5.045 -6.104 1.00 96.25 113 HIS A CA 1
ATOM 877 C C . HIS A 1 113 ? -5.329 -4.070 -4.971 1.00 96.25 113 HIS A C 1
ATOM 879 O O . HIS A 1 113 ? -4.309 -3.384 -5.066 1.00 96.25 113 HIS A O 1
ATOM 885 N N . LEU A 1 114 ? -6.132 -3.957 -3.907 1.00 97.44 114 LEU A N 1
ATOM 886 C CA . LEU A 1 114 ? -5.849 -3.006 -2.826 1.00 97.44 114 LEU A CA 1
ATOM 887 C C . LEU A 1 114 ? -6.276 -3.507 -1.446 1.00 97.44 114 LEU A C 1
ATOM 889 O O . LEU A 1 114 ? -7.443 -3.832 -1.239 1.00 97.44 114 LEU A O 1
ATOM 893 N N . TYR A 1 115 ? -5.361 -3.415 -0.481 1.00 97.94 115 TYR A N 1
ATOM 894 C CA . TYR A 1 115 ? -5.693 -3.380 0.942 1.00 97.94 115 TYR A CA 1
ATOM 895 C C . TYR A 1 115 ? -5.680 -1.941 1.448 1.00 97.94 115 TYR A C 1
ATOM 897 O O . TYR A 1 115 ? -4.678 -1.231 1.322 1.00 97.94 115 TYR A O 1
ATOM 905 N N . LEU A 1 116 ? -6.777 -1.517 2.072 1.00 97.81 116 LEU A N 1
ATOM 906 C CA . LEU A 1 116 ? -6.836 -0.254 2.794 1.00 97.81 116 LEU A CA 1
ATOM 907 C C . LEU A 1 116 ? -6.718 -0.518 4.293 1.00 97.81 116 LEU A C 1
ATOM 909 O O . LEU A 1 116 ? -7.672 -0.968 4.929 1.00 97.81 116 LEU A O 1
ATOM 913 N N . TYR A 1 117 ? -5.557 -0.198 4.851 1.00 97.88 117 TYR A N 1
ATOM 914 C CA . TYR A 1 117 ? -5.291 -0.231 6.280 1.00 97.88 117 TYR A CA 1
ATOM 915 C C . TYR A 1 117 ? -5.657 1.100 6.936 1.00 97.88 117 TYR A C 1
ATOM 917 O O . TYR A 1 117 ? -5.391 2.174 6.395 1.00 97.88 117 TYR A O 1
ATOM 925 N N . ALA A 1 118 ? -6.209 1.039 8.144 1.00 97.19 118 ALA A N 1
ATOM 926 C CA . ALA A 1 118 ? -6.379 2.193 9.017 1.00 97.19 118 ALA A CA 1
ATOM 927 C C . ALA A 1 118 ? -5.679 1.943 10.352 1.00 97.19 118 ALA A C 1
ATOM 929 O O . ALA A 1 118 ? -5.856 0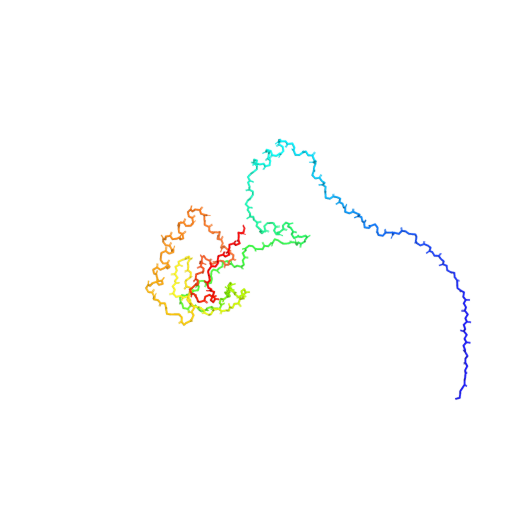.884 10.956 1.00 97.19 118 ALA A O 1
ATOM 930 N N . GLN A 1 119 ? -4.904 2.922 10.817 1.00 97.00 119 GLN A N 1
ATOM 931 C CA . GLN A 1 119 ? -4.282 2.878 12.137 1.00 97.00 119 GLN A CA 1
ATOM 932 C C . GLN A 1 119 ? -5.336 2.729 13.242 1.00 97.00 119 GLN A C 1
ATOM 934 O O . GLN A 1 119 ? -6.373 3.403 13.241 1.00 97.00 119 GLN A O 1
ATOM 939 N N . ASP A 1 120 ? -5.019 1.908 14.239 1.00 94.88 120 ASP A N 1
ATOM 940 C CA . ASP A 1 120 ? -5.848 1.731 15.422 1.00 94.88 120 ASP A CA 1
ATOM 941 C C . ASP A 1 120 ? -6.139 3.062 16.132 1.00 94.88 120 ASP A C 1
ATOM 943 O O . ASP A 1 120 ? -5.266 3.902 16.366 1.00 94.88 120 ASP A O 1
ATOM 947 N N . GLY A 1 121 ? -7.405 3.245 16.508 1.00 91.69 121 GLY A N 1
ATOM 948 C CA . GLY A 1 121 ? -7.889 4.456 17.171 1.00 91.69 121 GLY A CA 1
ATOM 949 C C . GLY A 1 121 ? -8.301 5.587 16.223 1.00 91.69 121 GLY A C 1
ATOM 950 O O . GLY A 1 121 ? -8.958 6.527 16.679 1.00 91.69 121 GLY A O 1
ATOM 951 N N . LEU A 1 122 ? -8.014 5.495 14.917 1.00 92.06 122 LEU A N 1
ATOM 952 C CA . LEU A 1 122 ? -8.594 6.408 13.930 1.00 92.06 122 LEU A CA 1
ATOM 953 C C . LEU A 1 122 ? -10.056 6.048 13.654 1.00 92.06 122 LEU A C 1
ATOM 955 O O . LEU A 1 122 ? -10.414 4.897 13.407 1.00 92.06 122 LEU A O 1
ATOM 959 N N . LYS A 1 123 ? -10.926 7.061 13.667 1.00 90.31 123 LYS A N 1
ATOM 960 C CA . LYS A 1 123 ? -12.319 6.904 13.242 1.00 90.31 123 LYS A CA 1
ATOM 961 C C . LYS A 1 123 ? -12.389 7.016 11.726 1.00 90.31 123 LYS A C 1
ATOM 963 O O . LYS A 1 123 ? -12.271 8.114 11.189 1.00 90.31 123 LYS A O 1
ATOM 968 N N . VAL A 1 124 ? -12.614 5.890 11.061 1.00 90.94 124 VAL A N 1
ATOM 969 C CA . VAL A 1 124 ? -12.844 5.829 9.614 1.00 90.94 124 VAL A CA 1
ATOM 970 C C . VAL A 1 124 ? -14.315 5.544 9.316 1.00 90.94 124 VAL A C 1
ATOM 972 O O . VAL A 1 124 ? -14.961 4.753 10.003 1.00 90.94 124 VAL A O 1
ATOM 975 N N . ASP A 1 125 ? -14.860 6.216 8.303 1.00 94.50 125 ASP A N 1
ATOM 976 C CA . ASP A 1 125 ? -16.213 5.957 7.809 1.00 94.50 125 ASP A CA 1
ATOM 977 C C . ASP A 1 125 ? -16.182 4.775 6.838 1.00 94.50 125 ASP A C 1
ATOM 979 O O . ASP A 1 125 ? -15.537 4.846 5.793 1.00 94.50 125 ASP A O 1
ATOM 983 N N . VAL A 1 126 ? -16.903 3.701 7.161 1.00 91.62 126 VAL A N 1
ATOM 984 C CA . VAL A 1 126 ? -16.908 2.463 6.361 1.00 91.62 126 VAL A CA 1
ATOM 985 C C . VAL A 1 126 ? -17.350 2.733 4.922 1.00 91.62 126 VAL A C 1
ATOM 987 O O . VAL A 1 126 ? -16.756 2.217 3.975 1.00 91.62 126 VAL A O 1
ATOM 990 N N . ALA A 1 127 ? -18.359 3.588 4.731 1.00 95.06 127 ALA A N 1
ATOM 991 C CA . ALA A 1 127 ? -18.836 3.922 3.395 1.00 95.06 127 ALA A CA 1
ATOM 992 C C . ALA A 1 127 ? -17.784 4.712 2.598 1.00 95.06 127 ALA A C 1
ATOM 994 O O . ALA A 1 127 ? -17.645 4.502 1.393 1.00 95.06 127 ALA A O 1
ATOM 995 N N . ALA A 1 128 ? -17.039 5.615 3.239 1.00 95.81 128 ALA A N 1
ATOM 996 C CA . ALA A 1 128 ? -15.925 6.329 2.628 1.00 95.81 128 ALA A CA 1
ATOM 997 C C . ALA A 1 128 ? -14.778 5.389 2.263 1.00 95.81 128 ALA A C 1
ATOM 999 O O . ALA A 1 128 ? -14.313 5.454 1.127 1.00 95.81 128 ALA A O 1
ATOM 1000 N N . SER A 1 129 ? -14.386 4.483 3.161 1.00 96.00 129 SER A N 1
ATOM 1001 C CA . SER A 1 129 ? -13.366 3.467 2.885 1.00 96.00 129 SER A CA 1
ATOM 1002 C C . SER A 1 129 ? -13.737 2.632 1.661 1.00 96.00 129 SER A C 1
ATOM 1004 O O . SER A 1 129 ? -12.921 2.485 0.754 1.00 96.00 129 SER A O 1
ATOM 1006 N N . GLN A 1 130 ? -14.997 2.192 1.559 1.00 97.00 130 GLN A N 1
ATOM 1007 C CA . GLN A 1 130 ? -15.453 1.445 0.387 1.00 97.00 130 GLN A CA 1
ATOM 1008 C C . GLN A 1 130 ? -15.402 2.281 -0.901 1.00 97.00 130 GLN A C 1
ATOM 1010 O O . GLN A 1 130 ? -15.027 1.775 -1.957 1.00 97.00 130 GLN A O 1
ATOM 1015 N N . ARG A 1 131 ? -15.758 3.572 -0.840 1.00 97.44 131 ARG A N 1
ATOM 1016 C CA . ARG A 1 131 ? -15.647 4.470 -2.003 1.00 97.44 131 ARG A CA 1
ATOM 1017 C C . ARG A 1 131 ? -14.197 4.642 -2.452 1.00 97.44 131 ARG A C 1
ATOM 1019 O O . ARG A 1 131 ? -13.964 4.672 -3.655 1.00 97.44 131 ARG A O 1
ATOM 1026 N N . VAL A 1 132 ? -13.253 4.738 -1.514 1.00 96.75 132 VAL A N 1
ATOM 1027 C CA . VAL A 1 132 ? -11.818 4.871 -1.812 1.00 96.75 132 VAL A CA 1
ATOM 1028 C C . VAL A 1 132 ? -11.306 3.635 -2.539 1.00 96.75 132 VAL A C 1
ATOM 1030 O O . VAL A 1 132 ? -10.794 3.770 -3.649 1.00 96.75 132 VAL A O 1
ATOM 1033 N N . VAL A 1 133 ? -11.502 2.439 -1.973 1.00 98.12 133 VAL A N 1
ATOM 1034 C CA . VAL A 1 133 ? -11.001 1.207 -2.603 1.00 98.12 133 VAL A CA 1
ATOM 1035 C C . VAL A 1 133 ? -11.679 0.948 -3.950 1.00 98.12 133 VAL A C 1
ATOM 1037 O O . VAL A 1 133 ? -11.012 0.609 -4.920 1.00 98.12 133 VAL A O 1
ATOM 1040 N N . ASN A 1 134 ? -12.981 1.233 -4.075 1.00 98.50 134 ASN A N 1
ATOM 1041 C CA . ASN A 1 134 ? -13.682 1.094 -5.351 1.00 98.50 134 ASN A CA 1
ATOM 1042 C C . ASN A 1 134 ? -13.173 2.088 -6.399 1.00 98.50 134 ASN A C 1
ATOM 1044 O O . ASN A 1 134 ? -13.069 1.732 -7.570 1.00 98.50 134 ASN A O 1
ATOM 1048 N N . HIS A 1 135 ? -12.882 3.332 -6.015 1.00 98.38 135 HIS A N 1
ATOM 1049 C CA . HIS A 1 135 ? -12.324 4.306 -6.949 1.00 98.38 135 HIS A CA 1
ATOM 1050 C C . HIS A 1 135 ? -10.917 3.905 -7.394 1.00 98.38 135 HIS A C 1
ATOM 1052 O O . HIS A 1 135 ? -10.588 4.022 -8.575 1.00 98.38 135 HIS A O 1
ATOM 1058 N N . PHE A 1 136 ? -10.111 3.380 -6.472 1.00 98.19 136 PHE A N 1
ATOM 1059 C CA . PHE A 1 136 ? -8.811 2.830 -6.815 1.00 98.19 136 PHE A CA 1
ATOM 1060 C C . PHE A 1 136 ? -8.942 1.700 -7.843 1.00 98.19 136 PHE A C 1
ATOM 1062 O O . PHE A 1 136 ? -8.382 1.798 -8.931 1.00 98.19 136 PHE A O 1
ATOM 1069 N N . GLU A 1 137 ? -9.762 0.694 -7.544 1.00 98.44 137 GLU A N 1
ATOM 1070 C CA . GLU A 1 137 ? -9.944 -0.504 -8.368 1.00 98.44 137 GLU A CA 1
ATOM 1071 C C . GLU A 1 137 ? -10.466 -0.195 -9.778 1.00 98.44 137 GLU A C 1
ATOM 1073 O O . GLU A 1 137 ? -9.974 -0.725 -10.769 1.00 98.44 137 GLU A O 1
ATOM 1078 N N . HIS A 1 138 ? -11.464 0.684 -9.887 1.00 98.50 138 HIS A N 1
ATOM 1079 C CA . HIS A 1 138 ? -12.170 0.910 -11.151 1.00 98.50 138 HIS A CA 1
ATOM 1080 C C . HIS A 1 138 ? -11.657 2.120 -11.933 1.00 98.50 138 HIS A C 1
ATOM 1082 O O . HIS A 1 138 ? -12.105 2.355 -13.056 1.00 98.50 138 HIS A O 1
ATOM 1088 N N . SER A 1 139 ? -10.780 2.940 -11.352 1.00 98.19 139 SER A N 1
ATOM 1089 C CA . SER A 1 139 ? -10.283 4.154 -12.006 1.00 98.19 139 SER A CA 1
ATOM 1090 C C . SER A 1 139 ? -8.769 4.279 -11.925 1.00 98.19 139 SER A C 1
ATOM 1092 O O . SER A 1 139 ? -8.136 4.344 -12.975 1.00 98.19 139 SER A O 1
ATOM 1094 N N . ILE A 1 140 ? -8.177 4.290 -10.729 1.00 97.56 140 ILE A N 1
ATOM 1095 C CA . ILE A 1 140 ? -6.733 4.546 -10.572 1.00 97.56 140 ILE A CA 1
ATOM 1096 C C . ILE A 1 140 ? -5.915 3.381 -11.134 1.00 97.56 140 ILE A C 1
ATOM 1098 O O . ILE A 1 140 ? -5.123 3.589 -12.049 1.00 97.56 140 ILE A O 1
ATOM 1102 N N . TYR A 1 141 ? -6.172 2.157 -10.666 1.00 97.00 141 TYR A N 1
ATOM 1103 C CA . TYR A 1 141 ? -5.451 0.957 -11.085 1.00 97.00 141 TYR A CA 1
ATOM 1104 C C . TYR A 1 141 ? -5.463 0.770 -12.615 1.00 97.00 141 TYR A C 1
ATOM 1106 O O . TYR A 1 141 ? -4.388 0.784 -13.215 1.00 97.00 141 TYR A O 1
ATOM 1114 N N . PRO A 1 142 ? -6.616 0.699 -13.317 1.00 97.75 142 PRO A N 1
ATOM 1115 C CA . PRO A 1 142 ? -6.613 0.526 -14.772 1.00 97.75 142 PRO A CA 1
ATOM 1116 C C . PRO A 1 142 ? -5.973 1.702 -15.522 1.00 97.75 142 PRO A C 1
ATOM 1118 O O . PRO A 1 142 ? -5.361 1.487 -16.569 1.00 97.75 142 PRO A O 1
ATOM 1121 N N . THR A 1 143 ? -6.076 2.930 -14.999 1.00 97.62 143 THR A N 1
ATOM 1122 C CA . THR A 1 143 ? -5.424 4.098 -15.609 1.00 97.62 143 THR A CA 1
ATOM 1123 C C . THR A 1 143 ? -3.909 3.962 -15.531 1.00 97.62 143 THR A C 1
ATOM 1125 O O . THR A 1 143 ? -3.250 4.014 -16.569 1.00 97.62 143 THR A O 1
ATOM 1128 N N . ASP A 1 144 ? -3.352 3.698 -14.350 1.00 95.50 144 ASP A N 1
ATOM 1129 C CA . ASP A 1 144 ? -1.908 3.530 -14.169 1.00 95.50 144 ASP A CA 1
ATOM 1130 C C . ASP A 1 144 ? -1.374 2.365 -15.006 1.00 95.50 144 ASP A C 1
ATOM 1132 O O . ASP A 1 144 ? -0.376 2.507 -15.717 1.00 95.50 144 ASP A O 1
ATOM 1136 N N . ARG A 1 145 ? -2.083 1.231 -15.013 1.00 94.75 145 ARG A N 1
ATOM 1137 C CA . ARG A 1 145 ? -1.725 0.067 -15.833 1.00 94.75 145 ARG A CA 1
ATOM 1138 C C . ARG A 1 145 ? -1.752 0.361 -17.334 1.00 94.75 145 ARG A C 1
ATOM 1140 O O . ARG A 1 145 ? -0.953 -0.213 -18.071 1.00 94.75 145 ARG A O 1
ATOM 1147 N N . SER A 1 146 ? -2.603 1.278 -17.800 1.00 95.69 146 SER A N 1
ATOM 1148 C CA . SER A 1 146 ? -2.644 1.675 -19.216 1.00 95.69 146 SER A CA 1
ATOM 1149 C C . SER A 1 146 ? -1.414 2.475 -19.664 1.00 95.69 146 SER A C 1
ATOM 1151 O O . SER A 1 146 ? -1.019 2.378 -20.827 1.00 95.69 146 SER A O 1
ATOM 1153 N N . PHE A 1 147 ? -0.791 3.230 -18.753 1.00 94.38 147 PHE A N 1
ATOM 1154 C CA . PHE A 1 147 ? 0.396 4.036 -19.048 1.00 94.38 147 PHE A CA 1
ATOM 1155 C C . PHE A 1 147 ? 1.703 3.293 -18.763 1.00 94.38 147 PHE A C 1
ATOM 1157 O O . PHE A 1 147 ? 2.657 3.431 -19.527 1.00 94.38 147 PHE A O 1
ATOM 1164 N N . TYR A 1 148 ? 1.748 2.509 -17.684 1.00 90.75 148 TYR A N 1
ATOM 1165 C CA . TYR A 1 148 ? 2.982 1.895 -17.181 1.00 90.75 148 TYR A CA 1
ATOM 1166 C C . TYR A 1 148 ? 3.057 0.377 -17.393 1.00 90.75 148 TYR A C 1
ATOM 1168 O O . TYR A 1 148 ? 4.120 -0.212 -17.202 1.00 90.75 148 TYR A O 1
ATOM 1176 N N . GLY A 1 149 ? 1.968 -0.257 -17.833 1.00 89.81 149 GLY A N 1
ATOM 1177 C CA . GLY A 1 149 ? 1.856 -1.712 -17.910 1.00 89.81 149 GLY A CA 1
ATOM 1178 C C . GLY A 1 149 ? 1.526 -2.348 -16.558 1.00 89.81 149 GLY A C 1
ATOM 1179 O O . GLY A 1 149 ? 1.428 -1.665 -15.538 1.00 89.81 149 GLY A O 1
ATOM 1180 N N . SER A 1 150 ? 1.317 -3.665 -16.579 1.00 88.75 150 SER A N 1
ATOM 1181 C CA . SER A 1 150 ? 0.978 -4.485 -15.408 1.00 88.75 150 SER A CA 1
ATOM 1182 C C . SER A 1 150 ? 2.201 -4.994 -14.667 1.00 88.75 150 SER A C 1
ATOM 1184 O O . SER A 1 150 ? 3.235 -5.277 -15.276 1.00 88.75 150 SER A O 1
ATOM 1186 N N . GLU A 1 151 ? 2.047 -5.168 -13.355 1.00 88.38 151 GLU A N 1
ATOM 1187 C CA . GLU A 1 151 ? 2.997 -5.923 -12.554 1.00 88.38 151 GLU A CA 1
ATOM 1188 C C . GLU A 1 151 ? 3.144 -7.346 -13.102 1.00 88.38 151 GLU A C 1
ATOM 1190 O O . GLU A 1 151 ? 2.211 -7.948 -13.642 1.00 88.38 151 GLU A O 1
ATOM 1195 N N . TRP A 1 152 ? 4.342 -7.903 -12.966 1.00 87.38 152 TRP A N 1
ATOM 1196 C CA . TRP A 1 152 ? 4.583 -9.290 -13.328 1.00 87.38 152 TRP A CA 1
ATOM 1197 C C . TRP A 1 152 ? 3.988 -10.220 -12.260 1.00 87.38 152 TRP A C 1
ATOM 1199 O O . TRP A 1 152 ? 4.042 -9.930 -11.070 1.00 87.38 152 TRP A O 1
ATOM 1209 N N . THR A 1 153 ? 3.452 -11.367 -12.674 1.00 84.62 153 THR A N 1
ATOM 1210 C CA . THR A 1 153 ? 2.872 -12.384 -11.777 1.00 84.62 153 THR A CA 1
ATOM 1211 C C . THR A 1 153 ? 3.847 -13.562 -11.627 1.00 84.62 153 THR A C 1
ATOM 1213 O O . THR A 1 153 ? 4.407 -13.995 -12.639 1.00 84.62 153 THR A O 1
ATOM 1216 N N . PRO A 1 154 ? 4.076 -14.119 -10.418 1.00 89.31 154 PRO A N 1
ATOM 1217 C CA . PRO A 1 154 ? 3.391 -13.854 -9.143 1.00 89.31 154 PRO A CA 1
ATOM 1218 C C . PRO A 1 154 ? 3.865 -12.600 -8.391 1.00 89.31 154 PRO A C 1
ATOM 1220 O O . PRO A 1 154 ? 3.365 -12.334 -7.309 1.00 89.31 154 PRO A O 1
ATOM 1223 N N . GLY A 1 155 ? 4.812 -11.833 -8.925 1.00 87.56 155 GLY A N 1
ATOM 1224 C CA . GLY A 1 155 ? 5.416 -10.739 -8.173 1.00 87.56 155 GLY A CA 1
ATOM 1225 C C . GLY A 1 155 ? 6.405 -11.262 -7.129 1.00 87.56 155 GLY A C 1
ATOM 1226 O O . GLY A 1 155 ? 6.820 -12.426 -7.158 1.00 87.56 155 GLY A O 1
A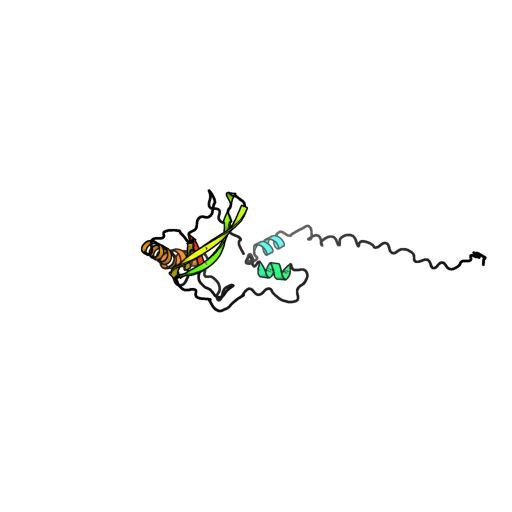TOM 1227 N N . ILE A 1 156 ? 6.811 -10.385 -6.213 1.00 87.50 156 ILE A N 1
ATOM 1228 C CA . ILE A 1 156 ? 7.815 -10.720 -5.196 1.00 87.50 156 ILE A CA 1
ATOM 1229 C C . ILE A 1 156 ? 7.234 -11.701 -4.171 1.00 87.50 156 ILE A C 1
ATOM 1231 O O . ILE A 1 156 ? 7.895 -12.673 -3.819 1.00 87.50 156 ILE A O 1
ATOM 1235 N N . ASP A 1 157 ? 6.011 -11.493 -3.701 1.00 90.81 157 ASP A N 1
ATOM 1236 C CA . ASP A 1 157 ? 5.401 -12.247 -2.599 1.00 90.81 157 ASP A CA 1
ATOM 1237 C C . ASP A 1 157 ? 4.146 -13.042 -2.995 1.00 90.81 157 ASP A C 1
ATOM 1239 O O . ASP A 1 157 ? 3.595 -13.770 -2.169 1.00 90.81 157 ASP A O 1
ATOM 1243 N N . GLY A 1 158 ? 3.723 -12.990 -4.258 1.00 91.81 158 GLY A N 1
ATOM 1244 C CA . GLY A 1 158 ? 2.524 -13.696 -4.700 1.00 91.81 158 GLY A CA 1
ATOM 1245 C C . GLY A 1 158 ? 1.227 -12.942 -4.447 1.00 91.81 158 GLY A C 1
ATOM 1246 O O . GLY A 1 158 ? 0.179 -13.498 -4.778 1.00 91.81 158 GLY A O 1
ATOM 1247 N N . ASP A 1 159 ? 1.271 -11.732 -3.878 1.00 93.81 159 ASP A N 1
ATOM 1248 C CA . ASP A 1 159 ? 0.084 -10.950 -3.550 1.00 93.81 159 ASP A CA 1
ATOM 1249 C C . ASP A 1 159 ? -0.150 -9.825 -4.580 1.00 93.81 159 ASP A C 1
ATOM 1251 O O . ASP A 1 159 ? 0.711 -8.965 -4.751 1.00 93.81 159 ASP A O 1
ATOM 1255 N N . PRO A 1 160 ? -1.290 -9.794 -5.301 1.00 93.00 160 PRO A N 1
ATOM 1256 C CA . PRO A 1 160 ? -1.585 -8.703 -6.235 1.00 93.00 160 PRO A CA 1
ATOM 1257 C C . PRO A 1 160 ? -1.981 -7.386 -5.548 1.00 93.00 160 PRO A C 1
ATOM 1259 O O . PRO A 1 160 ? -2.145 -6.374 -6.233 1.00 93.00 160 PRO A O 1
ATOM 1262 N N . HIS A 1 161 ? -2.191 -7.387 -4.230 1.00 95.12 161 HIS A N 1
ATOM 1263 C CA . HIS A 1 161 ? -2.689 -6.219 -3.513 1.00 95.12 161 HIS A CA 1
ATOM 1264 C C . HIS A 1 161 ? -1.601 -5.167 -3.268 1.00 95.12 161 HIS A C 1
ATOM 1266 O O . HIS A 1 161 ? -0.548 -5.434 -2.692 1.00 95.12 161 HIS A O 1
ATOM 1272 N N . ILE A 1 162 ? -1.910 -3.916 -3.606 1.00 94.12 162 ILE A N 1
ATOM 1273 C CA . ILE A 1 162 ? -1.168 -2.743 -3.147 1.00 94.12 162 ILE A CA 1
ATOM 1274 C C . ILE A 1 162 ? -1.646 -2.394 -1.730 1.00 94.12 162 ILE A C 1
ATOM 1276 O O . ILE A 1 162 ? -2.842 -2.398 -1.443 1.00 94.12 162 ILE A O 1
ATOM 1280 N N . THR A 1 163 ? -0.724 -2.070 -0.823 1.00 94.88 163 THR A N 1
ATOM 1281 C CA . THR A 1 163 ? -1.069 -1.668 0.549 1.00 94.88 163 THR A CA 1
ATOM 1282 C C . THR A 1 163 ? -1.159 -0.148 0.656 1.00 94.88 163 THR A C 1
ATOM 1284 O O . THR A 1 163 ? -0.172 0.556 0.446 1.00 94.88 163 THR A O 1
ATOM 1287 N N . CYS A 1 164 ? -2.331 0.371 1.023 1.00 95.62 164 CYS A N 1
ATOM 1288 C CA . CYS A 1 164 ? -2.545 1.780 1.349 1.00 95.62 164 CYS A CA 1
ATOM 1289 C C . CYS A 1 164 ? -2.821 1.930 2.848 1.00 95.62 164 CYS A C 1
ATOM 1291 O O . CYS A 1 164 ? -3.758 1.331 3.369 1.00 95.62 164 CYS A O 1
ATOM 1293 N N . LEU A 1 165 ? -2.023 2.746 3.538 1.00 95.31 165 LEU A N 1
ATOM 1294 C CA . LEU A 1 165 ? -2.161 3.001 4.971 1.00 95.31 165 LEU A CA 1
ATOM 1295 C C . LEU A 1 165 ? -2.708 4.408 5.232 1.00 95.31 165 LEU A C 1
ATOM 1297 O O . LEU A 1 165 ? -2.110 5.404 4.829 1.00 95.31 165 LEU A O 1
ATOM 1301 N N . VAL A 1 166 ? -3.799 4.487 5.991 1.00 94.38 166 VAL A N 1
ATOM 1302 C CA . VAL A 1 166 ? -4.307 5.722 6.596 1.00 94.38 166 VAL A CA 1
ATOM 1303 C C . VAL A 1 166 ? -3.852 5.767 8.054 1.00 94.38 166 VAL A C 1
ATOM 1305 O O . VAL A 1 166 ? -4.349 5.013 8.892 1.00 94.38 166 VAL A O 1
ATOM 1308 N N . ALA A 1 167 ? -2.898 6.644 8.359 1.00 93.62 167 ALA A N 1
ATOM 1309 C CA . ALA A 1 167 ? -2.268 6.742 9.674 1.00 93.62 167 ALA A CA 1
ATOM 1310 C C . ALA A 1 167 ? -1.822 8.175 9.998 1.00 93.62 167 ALA A C 1
ATOM 1312 O O . ALA A 1 167 ? -1.718 9.024 9.111 1.00 93.62 167 ALA A O 1
ATOM 1313 N N . ASP A 1 168 ? -1.522 8.427 11.272 1.00 91.75 168 ASP A N 1
ATOM 1314 C CA . ASP A 1 168 ? -0.743 9.593 11.685 1.00 91.75 168 ASP A CA 1
ATOM 1315 C C . ASP A 1 168 ? 0.744 9.307 11.436 1.00 91.75 168 ASP A C 1
ATOM 1317 O O . ASP A 1 168 ? 1.382 8.535 12.157 1.00 91.75 168 ASP A O 1
ATOM 1321 N N . LEU A 1 169 ? 1.296 9.941 10.401 1.00 90.06 169 LEU A N 1
ATOM 1322 C CA . LEU A 1 169 ? 2.690 9.769 9.993 1.00 90.06 169 LEU A CA 1
ATOM 1323 C C . LEU A 1 169 ? 3.688 10.454 10.941 1.00 90.06 169 LEU A C 1
ATOM 1325 O O . LEU A 1 169 ? 4.897 10.307 10.761 1.00 90.06 169 LEU A O 1
ATOM 1329 N N . ARG A 1 170 ? 3.212 11.199 11.954 1.00 90.19 170 ARG A N 1
ATOM 1330 C CA . ARG A 1 170 ? 4.048 12.000 12.865 1.00 90.19 170 ARG A CA 1
ATOM 1331 C C . ARG A 1 170 ? 5.028 12.888 12.098 1.00 90.19 170 ARG A C 1
ATOM 1333 O O . ARG A 1 170 ? 6.207 12.986 12.444 1.00 90.19 170 ARG A O 1
ATOM 1340 N N . SER A 1 171 ? 4.538 13.485 11.020 1.00 85.19 171 SER A N 1
ATOM 1341 C CA . SER A 1 171 ? 5.292 14.373 10.147 1.00 85.19 171 SER A CA 1
ATOM 1342 C C . SER A 1 171 ? 4.413 15.550 9.741 1.00 85.19 171 SER A C 1
ATOM 1344 O O . SER A 1 171 ? 3.201 15.414 9.572 1.00 85.19 171 SER A O 1
ATOM 1346 N N . SER A 1 172 ? 5.030 16.722 9.635 1.00 82.38 172 SER A N 1
ATOM 1347 C CA . SER A 1 172 ? 4.410 17.957 9.156 1.00 82.38 172 SER A CA 1
ATOM 1348 C C . SER A 1 172 ? 4.334 18.027 7.628 1.00 82.38 172 SER A C 1
ATOM 1350 O O . SER A 1 172 ? 3.673 18.919 7.093 1.00 82.38 172 SER A O 1
ATOM 1352 N N . GLY A 1 173 ? 4.974 17.084 6.930 1.00 69.50 173 GLY A N 1
ATOM 1353 C CA . GLY A 1 173 ? 4.946 16.938 5.483 1.00 69.50 173 GLY A CA 1
ATOM 1354 C C . GLY A 1 173 ? 4.578 15.523 5.042 1.00 69.50 173 GLY A C 1
ATOM 1355 O O . GLY A 1 173 ? 4.422 14.604 5.842 1.00 69.50 173 GLY A O 1
ATOM 1356 N N . VAL A 1 174 ? 4.420 15.374 3.730 1.00 64.25 174 VAL A N 1
ATOM 1357 C CA . VAL A 1 174 ? 4.373 14.079 3.053 1.00 64.25 174 VAL A CA 1
ATOM 1358 C C . VAL A 1 174 ? 5.458 14.126 1.992 1.00 64.25 174 VAL A C 1
ATOM 1360 O O . VAL A 1 174 ? 5.337 14.888 1.029 1.00 64.25 174 VAL A O 1
ATOM 1363 N N . GLY A 1 175 ? 6.516 13.349 2.164 1.00 59.41 175 GLY A N 1
ATOM 1364 C CA . GLY A 1 175 ? 7.437 13.021 1.092 1.00 59.41 175 GLY A CA 1
ATOM 1365 C C . GLY A 1 175 ? 7.056 11.684 0.471 1.00 59.41 175 GLY A C 1
ATOM 1366 O O . GLY A 1 175 ? 6.460 10.800 1.089 1.00 59.41 175 GLY A O 1
ATOM 1367 N N . GLY A 1 176 ? 7.325 11.580 -0.824 1.00 57.78 176 GLY A N 1
ATOM 1368 C CA . GLY A 1 176 ? 7.264 10.323 -1.548 1.00 57.78 176 GLY A CA 1
ATOM 1369 C C . GLY A 1 176 ? 8.688 9.885 -1.823 1.00 57.78 176 GLY A C 1
ATOM 1370 O O . GLY A 1 176 ? 9.427 10.619 -2.480 1.00 57.78 176 GLY A O 1
ATOM 1371 N N . ASP A 1 177 ? 9.064 8.704 -1.343 1.00 55.62 177 ASP A N 1
ATOM 1372 C CA . ASP A 1 177 ? 10.256 8.036 -1.844 1.00 55.62 177 ASP A CA 1
ATOM 1373 C C . ASP A 1 177 ? 9.848 7.139 -3.012 1.00 55.62 177 ASP A C 1
ATOM 1375 O O . ASP A 1 177 ? 8.966 6.287 -2.901 1.00 55.62 177 ASP A O 1
ATOM 1379 N N . TYR A 1 178 ? 10.479 7.367 -4.155 1.00 44.16 178 TYR A N 1
ATOM 1380 C CA . TYR A 1 178 ? 10.398 6.483 -5.300 1.00 44.16 178 TYR A CA 1
ATOM 1381 C C . TYR A 1 178 ? 11.813 6.008 -5.571 1.00 44.16 178 TYR A C 1
ATOM 1383 O O . TYR A 1 178 ? 12.642 6.736 -6.122 1.00 44.16 178 TYR A O 1
ATOM 1391 N N . SER A 1 179 ? 12.081 4.767 -5.185 1.00 39.41 179 SER A N 1
ATOM 1392 C CA . SER A 1 179 ? 13.255 4.053 -5.650 1.00 39.41 179 SER A CA 1
ATOM 1393 C C . SER A 1 179 ? 12.876 3.374 -6.964 1.00 39.41 179 SER A C 1
ATOM 1395 O O . SER A 1 179 ? 12.211 2.341 -6.915 1.00 39.41 179 SER A O 1
ATOM 1397 N N . PRO A 1 180 ? 13.250 3.919 -8.143 1.00 33.97 180 PRO A N 1
ATOM 1398 C CA . PRO A 1 180 ? 13.127 3.143 -9.363 1.00 33.97 180 PRO A CA 1
ATOM 1399 C C . PRO A 1 180 ? 13.931 1.860 -9.173 1.00 33.97 180 PRO A C 1
ATOM 1401 O O . PRO A 1 180 ? 15.058 1.898 -8.655 1.00 33.97 180 PRO A O 1
ATOM 1404 N N . GLU A 1 181 ? 13.366 0.745 -9.613 1.00 41.41 181 GLU A N 1
ATOM 1405 C CA . GLU A 1 181 ? 14.020 -0.554 -9.810 1.00 41.41 181 GLU A CA 1
ATOM 1406 C C . GLU A 1 181 ? 14.526 -0.765 -11.244 1.00 41.41 181 GLU A C 1
ATOM 1408 O O . GLU A 1 181 ? 14.382 0.161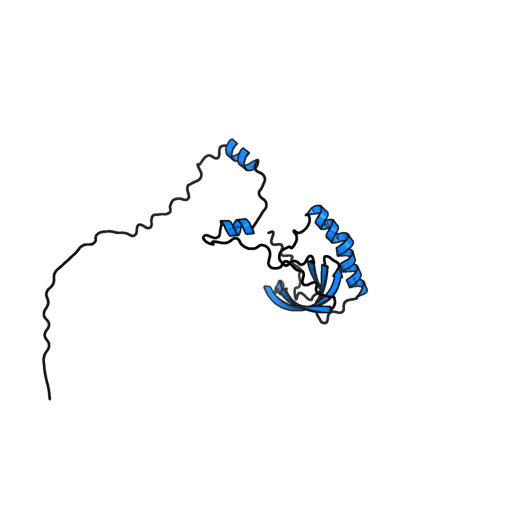 -12.081 1.00 41.41 181 GLU A O 1
#